Protein AF-A0A9W9DMP7-F1 (afdb_monomer)

Solvent-accessible surface area (backbone atoms only — not comparable to full-atom values): 6237 Å² total; per-residue (Å²): 112,48,83,48,76,51,95,85,23,41,32,37,44,36,40,54,58,96,63,78,85,57,68,67,66,25,62,32,44,35,39,40,55,81,80,56,62,96,89,56,58,30,47,35,36,38,39,35,48,46,55,50,100,85,42,72,54,57,30,38,38,38,39,44,36,32,40,40,75,87,51,102,61,49,36,36,48,33,39,35,43,37,39,41,75,60,54,87,88,48,48,90,71,26,61,48,76,54,72,53,77,46,63,76,78,80,83,83,126

Nearest PDB structures (foldseek):
  5cse-assembly1_A  TM=9.826E-01  e=3.172E-12  Streptomyces avidinii
  9csu-assembly1_A  TM=9.773E-01  e=5.395E-12  Streptomyces avidinii
  6vjl-assembly1_A  TM=9.752E-01  e=6.327E-12  Streptomyces avidinii
  7cpz-assembly1_A  TM=9.721E-01  e=1.616E-10  Streptomyces sp. H036
  7cq0-assembly1_A  TM=9.039E-01  e=2.222E-10  Streptomyces sp. H036

Sequence (109 aa):
MTLIADQNGGLSGQYNSAVGNATDFYNLTGRFDTLPPSDAGISVGWVVTYNNEQRNAHSTATWSGQYFNNSSVETILTQWLLTTSSTQADVWESTLVGHDEFTRAEISG

Radius of gyration: 15.36 Å; Cα contacts (8 Å, |Δi|>4): 224; chains: 1; bounding box: 34×30×45 Å

Secondary structure (DSSP, 8-state):
-EEEE-TTSEEEEEEE-SSSS--SEEEEEEEE-SS--TTSPEEEEEEEEEE-SS-EEEEEEEEEEEEE-SSSS-EEEEEEEEEEP--TTTGGG-EEEEEEEEEPPP---

Foldseek 3Di:
DDWDADLVFKIWDWDADPDDQADDIFIKIWGWDNDDDPPDFIWIKMKTQRDDPVDHQQKMKMWTFGWDDPDPWTKTKTKMKIFHDDDPVCNVVRIDIDIDMDTDDDPPD

Organism: NCBI:txid40482

pLDDT: mean 92.18, std 10.84, range [38.19, 98.81]

Structure (mmCIF, N/CA/C/O backbone):
data_AF-A0A9W9DMP7-F1
#
_entry.id   AF-A0A9W9DMP7-F1
#
loop_
_atom_site.group_PDB
_atom_site.id
_atom_site.type_symbol
_atom_site.label_atom_id
_atom_site.label_alt_id
_atom_site.label_comp_id
_atom_site.label_asym_id
_atom_site.label_entity_id
_atom_site.label_seq_id
_atom_site.pdbx_PDB_ins_code
_atom_site.Cartn_x
_atom_site.Cartn_y
_atom_site.Cartn_z
_atom_site.occupancy
_atom_site.B_iso_or_equiv
_atom_site.auth_seq_id
_atom_site.auth_comp_id
_atom_site.auth_asym_id
_atom_site.auth_atom_id
_atom_site.pdbx_PDB_model_num
ATOM 1 N N . MET A 1 1 ? -3.9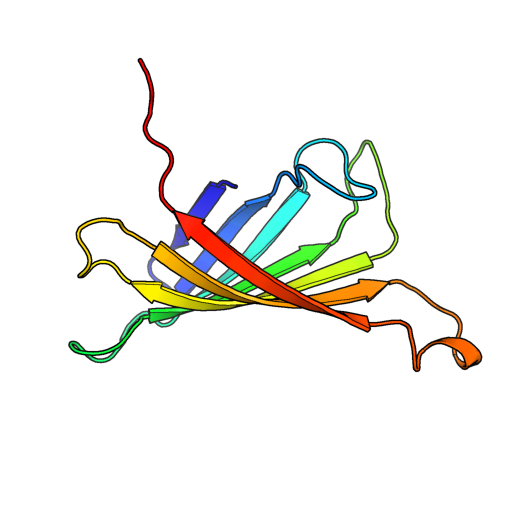20 8.244 -6.867 1.00 88.50 1 MET A N 1
ATOM 2 C CA . MET A 1 1 ? -2.757 8.079 -5.967 1.00 88.50 1 MET A CA 1
ATOM 3 C C . MET A 1 1 ? -1.576 8.826 -6.559 1.00 88.50 1 MET A C 1
ATOM 5 O O . MET A 1 1 ? -1.416 8.786 -7.773 1.00 88.50 1 MET A O 1
ATOM 9 N N . THR A 1 2 ? -0.759 9.457 -5.720 1.00 92.25 2 THR A N 1
ATOM 10 C CA . THR A 1 2 ? 0.529 10.052 -6.099 1.00 92.25 2 THR A CA 1
ATOM 11 C C . THR A 1 2 ? 1.627 9.384 -5.278 1.00 92.25 2 THR A C 1
ATOM 13 O O . THR A 1 2 ? 1.540 9.389 -4.053 1.00 92.25 2 THR A O 1
ATOM 16 N N . LEU A 1 3 ? 2.639 8.824 -5.946 1.00 92.81 3 LEU A N 1
ATOM 17 C CA . LEU A 1 3 ? 3.819 8.200 -5.340 1.00 92.81 3 LEU A CA 1
ATOM 18 C C . LEU A 1 3 ? 5.076 8.961 -5.766 1.00 92.81 3 LEU A C 1
ATOM 20 O O . LEU A 1 3 ? 5.276 9.215 -6.952 1.00 92.81 3 LEU A O 1
ATOM 24 N N . ILE A 1 4 ? 5.923 9.302 -4.801 1.00 96.31 4 ILE A N 1
ATOM 25 C CA . ILE A 1 4 ? 7.206 9.974 -4.995 1.00 96.31 4 ILE A CA 1
ATOM 26 C C . ILE A 1 4 ? 8.289 9.055 -4.436 1.00 96.31 4 ILE A C 1
ATOM 28 O O . ILE A 1 4 ? 8.303 8.773 -3.236 1.00 96.31 4 ILE A O 1
ATOM 32 N N . ALA A 1 5 ? 9.178 8.597 -5.316 1.00 96.62 5 ALA A N 1
ATOM 33 C CA . ALA A 1 5 ? 10.328 7.774 -4.969 1.00 96.62 5 ALA A CA 1
ATOM 34 C C . ALA A 1 5 ? 11.576 8.634 -4.752 1.00 96.62 5 ALA A C 1
ATOM 36 O O . ALA A 1 5 ? 11.877 9.512 -5.563 1.00 96.62 5 ALA A O 1
ATOM 37 N N . ASP A 1 6 ? 12.314 8.365 -3.677 1.00 96.94 6 ASP A N 1
ATOM 38 C CA . ASP A 1 6 ? 13.654 8.908 -3.467 1.00 96.94 6 ASP A CA 1
ATOM 39 C C . ASP A 1 6 ? 14.747 7.929 -3.935 1.00 96.94 6 ASP A C 1
ATOM 41 O O . ASP A 1 6 ? 14.504 6.750 -4.195 1.00 96.94 6 ASP A O 1
ATOM 45 N N . GLN A 1 7 ? 15.981 8.425 -4.041 1.00 96.31 7 GLN A N 1
ATOM 46 C CA . GLN A 1 7 ? 17.131 7.632 -4.503 1.00 96.31 7 GLN A CA 1
ATOM 47 C C . GLN A 1 7 ? 17.577 6.555 -3.501 1.00 96.31 7 GLN A C 1
ATOM 49 O O . GLN A 1 7 ? 18.344 5.662 -3.851 1.00 96.31 7 GLN A O 1
ATOM 54 N N . ASN A 1 8 ? 17.108 6.632 -2.257 1.00 97.56 8 ASN A N 1
ATOM 55 C CA . ASN A 1 8 ? 17.476 5.745 -1.162 1.00 97.56 8 ASN A CA 1
ATOM 56 C C . ASN A 1 8 ? 16.419 4.661 -0.922 1.00 97.56 8 ASN A C 1
ATOM 58 O O . ASN A 1 8 ? 16.456 4.017 0.127 1.00 97.56 8 ASN A O 1
ATOM 62 N N . GLY A 1 9 ? 15.463 4.464 -1.834 1.00 97.62 9 GLY A N 1
ATOM 63 C CA . GLY A 1 9 ? 14.429 3.436 -1.720 1.00 97.62 9 GLY A CA 1
ATOM 64 C C . GLY A 1 9 ? 13.214 3.860 -0.899 1.00 97.62 9 GLY A C 1
ATOM 65 O O . GLY A 1 9 ? 12.452 3.001 -0.465 1.00 97.62 9 GLY A O 1
ATOM 66 N N . GLY A 1 10 ? 13.056 5.147 -0.590 1.00 98.38 10 GLY A N 1
ATOM 67 C CA . GLY A 1 10 ? 11.912 5.693 0.135 1.00 98.38 10 GLY A CA 1
ATOM 68 C C . GLY A 1 10 ? 10.757 6.041 -0.790 1.00 98.38 10 GLY A C 1
ATOM 69 O O . GLY A 1 10 ? 10.966 6.526 -1.900 1.00 98.38 10 GLY A O 1
ATOM 70 N N . LEU A 1 11 ? 9.536 5.802 -0.315 1.00 98.00 11 LEU A N 1
ATOM 71 C CA . LEU A 1 11 ? 8.303 6.240 -0.959 1.00 98.00 11 LEU A CA 1
ATOM 72 C C . LEU A 1 11 ? 7.533 7.169 -0.034 1.00 98.00 11 LEU A C 1
ATOM 74 O O . LEU A 1 11 ? 7.378 6.896 1.155 1.00 98.00 11 LEU A O 1
ATOM 78 N N . SER A 1 12 ? 7.002 8.239 -0.607 1.00 97.88 12 SER A N 1
ATOM 79 C CA . SER A 1 12 ? 6.071 9.154 0.048 1.00 97.88 12 SER A CA 1
ATOM 80 C C . SER A 1 12 ? 4.983 9.579 -0.930 1.00 97.88 12 SER A C 1
ATOM 82 O O . SER A 1 12 ? 5.126 9.403 -2.141 1.00 97.88 12 SER A O 1
ATOM 84 N N . GLY A 1 13 ? 3.883 10.129 -0.430 1.00 95.62 13 GLY A N 1
ATOM 85 C CA . GLY A 1 13 ? 2.867 10.716 -1.292 1.00 95.62 13 GLY A CA 1
ATOM 86 C C . GLY A 1 13 ? 1.486 10.725 -0.666 1.00 95.62 13 GLY A C 1
ATOM 87 O O . GLY A 1 13 ? 1.339 10.792 0.556 1.00 95.62 13 GLY A O 1
ATOM 88 N N . GLN A 1 14 ? 0.473 10.649 -1.523 1.00 94.31 14 GLN A N 1
ATOM 89 C CA . GLN A 1 14 ? -0.923 10.759 -1.125 1.00 94.31 14 GLN A CA 1
ATOM 90 C C . GLN A 1 14 ? -1.796 9.712 -1.816 1.00 94.31 14 GLN A C 1
ATOM 92 O O . GLN A 1 14 ? -1.718 9.483 -3.028 1.00 94.31 14 GLN A O 1
ATOM 97 N N . TYR A 1 15 ? -2.669 9.094 -1.032 1.00 91.69 15 TYR A N 1
ATOM 98 C CA . TYR A 1 15 ? -3.653 8.123 -1.474 1.00 91.69 15 TYR A CA 1
ATOM 99 C C . TYR A 1 15 ? -5.053 8.711 -1.320 1.00 91.69 15 TYR A C 1
ATOM 101 O O . TYR A 1 15 ? -5.406 9.186 -0.249 1.00 91.69 15 TYR A O 1
ATOM 109 N N . ASN A 1 16 ? -5.853 8.671 -2.382 1.00 90.00 16 ASN A N 1
ATOM 110 C CA . ASN A 1 16 ? -7.270 9.017 -2.330 1.00 90.00 16 ASN A CA 1
ATOM 111 C C . ASN A 1 16 ? -8.046 7.768 -2.741 1.00 90.00 16 ASN A C 1
ATOM 113 O O . ASN A 1 16 ? -7.868 7.280 -3.859 1.00 90.00 16 ASN A O 1
ATOM 117 N N . SER A 1 17 ? -8.827 7.225 -1.809 1.00 80.00 17 SER A N 1
ATOM 118 C CA . SER A 1 17 ? -9.615 6.022 -2.048 1.00 80.00 17 SER A CA 1
ATOM 119 C C .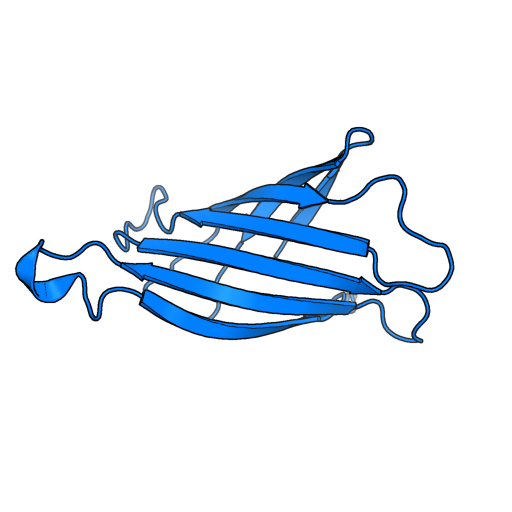 SER A 1 17 ? -10.951 6.395 -2.678 1.00 80.00 17 SER A C 1
ATOM 121 O O . SER A 1 17 ? -11.704 7.178 -2.108 1.00 80.00 17 SER A O 1
ATOM 123 N N . ALA A 1 18 ? -11.284 5.780 -3.814 1.00 71.19 18 ALA A N 1
ATOM 124 C CA . ALA A 1 18 ? -12.591 5.948 -4.455 1.00 71.19 18 ALA A CA 1
ATOM 125 C C . ALA A 1 18 ? -13.724 5.171 -3.751 1.00 71.19 18 ALA A C 1
ATOM 127 O O . ALA A 1 18 ? -14.894 5.335 -4.092 1.00 71.19 18 ALA A O 1
ATOM 128 N N . VAL A 1 19 ? -13.387 4.306 -2.789 1.00 69.06 19 VAL A N 1
ATOM 129 C CA . VAL A 1 19 ? -14.323 3.420 -2.084 1.00 69.06 19 VAL A CA 1
ATOM 130 C C . VAL A 1 19 ? -14.036 3.374 -0.581 1.00 69.06 19 VAL A C 1
ATOM 132 O O . VAL A 1 19 ? -12.938 3.702 -0.124 1.00 69.06 19 VAL A O 1
ATOM 135 N N . GLY A 1 20 ? -15.025 2.921 0.193 1.00 67.88 20 GLY A N 1
ATOM 136 C CA . GLY A 1 20 ? -14.911 2.732 1.638 1.00 67.88 20 GLY A CA 1
ATOM 137 C C . GLY A 1 20 ? -15.181 3.990 2.469 1.00 67.88 20 GLY A C 1
ATOM 138 O O . GLY A 1 20 ? -15.735 4.986 2.007 1.00 67.88 20 GLY A O 1
ATOM 139 N N . ASN A 1 21 ? -14.811 3.918 3.747 1.00 71.69 21 ASN A N 1
ATOM 140 C CA . ASN A 1 21 ? -14.945 4.993 4.731 1.00 71.69 21 ASN A CA 1
ATOM 141 C C . ASN A 1 21 ? -13.784 6.002 4.569 1.00 71.69 21 ASN A C 1
ATOM 143 O O . ASN A 1 21 ? -12.990 6.200 5.480 1.00 71.69 21 ASN A O 1
ATOM 147 N N . ALA A 1 22 ? -13.651 6.598 3.383 1.00 72.19 22 ALA A N 1
ATOM 148 C CA . ALA A 1 22 ? -12.543 7.478 3.022 1.00 72.19 22 ALA A CA 1
ATOM 149 C C . ALA A 1 22 ? -13.062 8.778 2.397 1.00 72.19 22 ALA A C 1
ATOM 151 O O . ALA A 1 22 ? -14.003 8.756 1.605 1.00 72.19 22 ALA A O 1
ATOM 152 N N . THR A 1 23 ? -12.461 9.903 2.775 1.00 78.75 23 THR A N 1
ATOM 153 C CA . THR A 1 23 ? -12.754 11.221 2.204 1.00 78.75 23 THR A CA 1
ATOM 154 C C . THR A 1 23 ? -11.434 11.950 1.996 1.00 78.75 23 THR A C 1
ATOM 156 O O . THR A 1 23 ? -10.667 12.083 2.948 1.00 78.75 23 THR A O 1
ATOM 159 N N . ASP A 1 24 ? -11.202 12.445 0.781 1.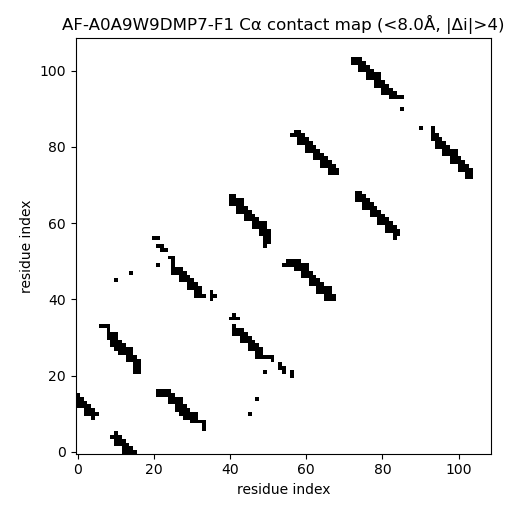00 88.56 24 ASP A N 1
ATOM 160 C CA . ASP A 1 24 ? -9.996 13.194 0.408 1.00 88.56 24 ASP A CA 1
ATOM 161 C C . ASP A 1 24 ? -8.688 12.370 0.513 1.00 88.56 24 ASP A C 1
ATOM 163 O O . ASP A 1 24 ? -8.702 11.135 0.555 1.00 88.56 24 ASP A O 1
ATOM 167 N N . PHE A 1 25 ? -7.538 13.042 0.480 1.00 90.69 25 PHE A N 1
ATOM 168 C CA . PHE A 1 25 ? -6.218 12.424 0.512 1.00 90.69 25 PHE A CA 1
ATOM 169 C C . PHE A 1 25 ? -5.784 11.983 1.919 1.00 90.69 25 PHE A C 1
ATOM 171 O O . PHE A 1 25 ? -6.012 12.653 2.929 1.00 90.69 25 PHE A O 1
ATOM 178 N N . TYR A 1 26 ? -5.063 10.867 1.956 1.00 95.00 26 TYR A N 1
ATOM 179 C CA . TYR A 1 26 ? -4.358 10.321 3.110 1.00 95.00 26 TYR A CA 1
ATOM 180 C C . TYR A 1 26 ? -2.873 10.215 2.782 1.00 95.00 26 TYR A C 1
ATOM 182 O O . TYR A 1 26 ? -2.506 9.872 1.657 1.00 95.00 26 TYR A O 1
ATOM 190 N N . ASN A 1 27 ? -2.009 10.487 3.757 1.00 96.00 27 ASN A N 1
ATOM 191 C CA . ASN A 1 27 ? -0.573 10.329 3.558 1.00 96.00 27 ASN A CA 1
ATOM 192 C C . ASN A 1 27 ? -0.225 8.848 3.392 1.00 96.00 27 ASN A C 1
ATOM 194 O O . ASN A 1 27 ? -0.704 8.001 4.150 1.00 96.00 27 ASN A O 1
ATOM 198 N N . LEU A 1 28 ? 0.649 8.560 2.432 1.00 96.62 28 LEU A N 1
ATOM 199 C CA . LEU A 1 28 ? 1.265 7.249 2.285 1.00 96.62 28 LEU A CA 1
ATOM 200 C C . LEU A 1 28 ? 2.773 7.357 2.505 1.00 96.62 28 LEU A C 1
ATOM 202 O O . LEU A 1 28 ? 3.402 8.358 2.151 1.00 96.62 28 LEU A O 1
ATOM 206 N N . THR A 1 29 ? 3.356 6.290 3.039 1.00 98.50 29 THR A N 1
ATOM 207 C CA . THR A 1 29 ? 4.809 6.104 3.120 1.00 98.50 29 THR A CA 1
ATOM 208 C C . THR A 1 29 ? 5.167 4.654 2.830 1.00 98.50 29 THR A C 1
ATOM 210 O O . THR A 1 29 ? 4.358 3.757 3.064 1.00 98.50 29 THR A O 1
ATOM 213 N N . GLY A 1 30 ? 6.355 4.397 2.299 1.00 98.38 30 GLY A N 1
ATOM 214 C CA . GLY A 1 30 ? 6.740 3.056 1.883 1.00 98.38 30 GLY A CA 1
ATOM 215 C C . GLY A 1 30 ? 8.202 2.925 1.504 1.00 98.38 30 GLY A C 1
ATOM 216 O O . GLY A 1 30 ? 9.008 3.834 1.719 1.00 98.38 30 GLY A O 1
ATOM 217 N N . ARG A 1 31 ? 8.538 1.765 0.941 1.00 98.69 31 ARG A N 1
ATOM 218 C CA . ARG A 1 31 ? 9.881 1.419 0.479 1.00 98.69 31 ARG A CA 1
ATOM 219 C C . ARG A 1 31 ? 9.823 0.630 -0.824 1.00 98.69 31 ARG A C 1
ATOM 221 O O . ARG A 1 31 ? 8.831 -0.040 -1.106 1.00 98.69 31 ARG A O 1
ATOM 228 N N . PHE A 1 32 ? 10.907 0.681 -1.584 1.00 98.44 32 PHE A N 1
ATOM 229 C CA . PHE A 1 32 ? 11.112 -0.156 -2.762 1.00 98.44 32 PHE A CA 1
ATOM 230 C C . PHE A 1 32 ? 12.572 -0.609 -2.867 1.00 98.44 32 PHE A C 1
ATOM 232 O O . PHE A 1 32 ? 13.459 -0.023 -2.239 1.00 98.44 32 PHE A O 1
ATOM 239 N N . ASP A 1 33 ? 12.804 -1.665 -3.639 1.00 98.19 33 ASP A N 1
ATOM 240 C CA . ASP A 1 33 ? 14.141 -2.160 -3.962 1.00 98.19 33 ASP A CA 1
ATOM 241 C C . ASP A 1 33 ? 14.834 -1.239 -4.979 1.00 98.19 33 ASP A C 1
ATOM 243 O O . ASP A 1 33 ? 14.337 -1.025 -6.083 1.00 98.19 33 ASP A O 1
ATOM 247 N N . THR A 1 34 ? 15.987 -0.679 -4.614 1.00 97.50 34 THR A N 1
ATOM 248 C CA . THR A 1 34 ? 16.764 0.211 -5.489 1.00 97.50 34 THR A CA 1
ATOM 249 C C . THR A 1 34 ? 17.735 -0.532 -6.400 1.00 97.50 34 THR A C 1
ATOM 251 O O . THR A 1 34 ? 18.298 0.087 -7.303 1.00 97.50 34 THR A O 1
ATOM 254 N N . LEU A 1 35 ? 17.944 -1.835 -6.183 1.00 96.69 35 LEU A N 1
ATOM 255 C CA . LEU A 1 35 ? 18.859 -2.679 -6.954 1.00 96.69 35 LEU A CA 1
ATOM 256 C C . LEU A 1 35 ? 18.184 -3.999 -7.388 1.00 96.69 35 LEU A C 1
ATOM 258 O O . LEU A 1 35 ? 18.716 -5.078 -7.109 1.00 96.69 35 LEU A O 1
ATOM 262 N N . PRO A 1 36 ? 17.034 -3.935 -8.088 1.00 95.69 36 PRO A N 1
ATOM 263 C CA . PRO A 1 36 ? 16.310 -5.123 -8.523 1.00 95.69 36 PRO A CA 1
ATOM 264 C C . PRO A 1 36 ? 17.078 -5.893 -9.618 1.00 95.69 36 PRO A C 1
ATOM 266 O O . PRO A 1 36 ? 17.854 -5.294 -10.373 1.00 95.69 36 PRO A O 1
ATOM 269 N N . PRO A 1 37 ? 16.841 -7.211 -9.774 1.00 94.88 37 PRO A N 1
ATOM 270 C CA . PRO A 1 37 ? 17.306 -7.969 -10.937 1.00 94.88 37 PRO A CA 1
ATOM 271 C C . PRO A 1 37 ? 16.782 -7.375 -12.252 1.00 94.88 37 PRO A C 1
ATOM 273 O O . PRO A 1 37 ? 15.677 -6.841 -12.305 1.00 94.88 37 PRO A O 1
ATOM 276 N N . SER A 1 38 ? 17.545 -7.503 -13.341 1.00 90.12 38 SER A N 1
ATOM 277 C CA . SER A 1 38 ? 17.194 -6.886 -14.632 1.00 90.12 38 SER A CA 1
ATOM 278 C C . SER A 1 38 ? 15.997 -7.526 -15.347 1.00 90.12 38 SER A C 1
ATOM 280 O O . SER A 1 38 ? 15.479 -6.949 -16.299 1.00 90.12 38 SER A O 1
ATOM 282 N N . ASP A 1 39 ? 15.591 -8.727 -14.939 1.00 90.88 39 ASP A N 1
ATOM 283 C CA . ASP A 1 39 ? 14.524 -9.534 -15.539 1.00 90.88 39 ASP A CA 1
ATOM 284 C C . ASP A 1 39 ? 13.316 -9.743 -14.605 1.00 90.88 39 ASP A C 1
ATOM 286 O O . ASP A 1 39 ? 12.428 -10.538 -14.916 1.00 90.88 39 ASP A O 1
ATOM 290 N N . ALA A 1 40 ? 13.250 -9.014 -13.485 1.00 93.44 40 ALA A N 1
ATOM 291 C CA . ALA A 1 40 ? 12.189 -9.126 -12.486 1.00 93.44 40 ALA A CA 1
ATOM 292 C C . ALA A 1 40 ? 11.492 -7.783 -12.209 1.00 93.44 40 ALA A C 1
ATOM 294 O O . ALA A 1 40 ? 12.011 -6.710 -12.515 1.00 93.44 40 ALA A O 1
ATOM 295 N N . GLY A 1 41 ? 10.300 -7.847 -11.609 1.00 95.81 41 GLY A N 1
ATOM 296 C CA . GLY A 1 41 ? 9.609 -6.663 -11.102 1.00 95.81 41 GLY A CA 1
ATOM 297 C C . GLY A 1 41 ? 10.315 -6.076 -9.879 1.00 95.81 41 GLY A C 1
ATOM 298 O O . GLY A 1 41 ? 10.921 -6.796 -9.082 1.00 95.81 41 GLY A O 1
ATOM 299 N N . ILE A 1 42 ? 10.217 -4.759 -9.704 1.00 97.62 42 ILE A N 1
ATOM 300 C CA . ILE A 1 42 ? 10.813 -4.065 -8.558 1.00 97.62 42 ILE A CA 1
ATOM 301 C C . ILE A 1 42 ? 9.928 -4.287 -7.336 1.00 97.62 42 ILE A C 1
ATOM 303 O O . ILE A 1 42 ? 8.778 -3.845 -7.327 1.00 97.62 42 ILE A O 1
ATOM 307 N N . SER A 1 43 ? 10.456 -4.947 -6.303 1.00 98.31 43 SER A N 1
ATOM 308 C CA . SER A 1 43 ? 9.734 -5.147 -5.042 1.00 98.31 43 SER A CA 1
ATOM 309 C C . SER A 1 43 ? 9.394 -3.805 -4.399 1.00 98.31 43 SER A C 1
ATOM 311 O O . SER A 1 43 ? 10.258 -2.937 -4.249 1.00 98.31 43 SER A O 1
ATOM 313 N N . VAL A 1 44 ? 8.129 -3.629 -4.024 1.00 98.50 44 VAL A N 1
ATOM 314 C CA . VAL A 1 44 ? 7.606 -2.373 -3.491 1.00 98.50 44 VAL A CA 1
ATOM 315 C C . VAL A 1 44 ? 6.511 -2.619 -2.459 1.00 98.50 44 VAL A C 1
ATOM 317 O O . VAL A 1 44 ? 5.730 -3.568 -2.554 1.00 98.50 44 VAL A O 1
ATOM 320 N N . GLY A 1 45 ? 6.427 -1.736 -1.468 1.00 98.62 45 GLY A N 1
ATOM 321 C CA . GLY A 1 45 ? 5.291 -1.694 -0.561 1.00 98.62 45 GLY A CA 1
ATOM 322 C C . GLY A 1 45 ? 5.126 -0.346 0.120 1.00 98.62 45 GLY A C 1
ATOM 323 O O . GLY A 1 45 ? 6.088 0.400 0.317 1.00 98.62 45 GLY A O 1
ATOM 324 N N . TRP A 1 46 ? 3.891 -0.029 0.489 1.00 98.69 46 TRP A N 1
ATOM 325 C CA . TRP A 1 46 ? 3.547 1.194 1.207 1.00 98.69 46 TRP A CA 1
ATOM 326 C C . TRP A 1 46 ? 2.394 0.960 2.178 1.00 98.69 46 TRP A C 1
ATOM 328 O O . TRP A 1 46 ? 1.697 -0.053 2.125 1.00 98.69 46 TRP A O 1
ATOM 338 N N . VAL A 1 47 ? 2.210 1.915 3.081 1.00 98.56 47 VAL A N 1
ATOM 339 C CA . VAL A 1 47 ? 1.167 1.921 4.101 1.00 98.56 47 VAL A CA 1
ATOM 340 C C . VAL A 1 47 ? 0.369 3.216 4.033 1.00 98.56 47 VAL A C 1
ATOM 342 O O . VAL A 1 47 ? 0.925 4.289 3.789 1.00 98.56 47 VAL A O 1
ATOM 345 N N . VAL A 1 48 ? -0.933 3.105 4.279 1.00 98.12 48 VAL A N 1
ATOM 346 C CA . VAL A 1 48 ? -1.858 4.223 4.467 1.00 98.12 48 VAL A CA 1
ATOM 347 C C . VAL A 1 48 ? -2.646 3.978 5.745 1.00 98.12 48 VAL A C 1
ATOM 349 O O . VAL A 1 48 ? -3.339 2.970 5.868 1.00 98.12 48 VAL A O 1
ATOM 352 N N . THR A 1 49 ? -2.580 4.915 6.686 1.00 97.62 49 THR A N 1
ATOM 353 C CA . THR A 1 49 ? -3.531 4.970 7.804 1.00 97.62 49 THR A CA 1
ATOM 354 C C . THR A 1 49 ? -4.661 5.907 7.412 1.00 97.62 49 THR A C 1
ATOM 356 O O . THR A 1 49 ? -4.412 7.065 7.076 1.00 97.62 49 THR A O 1
ATOM 359 N N . TYR A 1 50 ? -5.903 5.427 7.472 1.00 95.75 50 TYR A N 1
ATOM 360 C CA . TYR A 1 50 ? -7.089 6.181 7.061 1.00 95.75 50 TYR A CA 1
ATOM 361 C C . TYR A 1 50 ? -7.528 7.171 8.143 1.00 95.75 50 TYR A C 1
ATOM 363 O O . TYR A 1 50 ? -8.611 7.072 8.718 1.00 95.75 50 TYR A O 1
ATOM 371 N N . ASN A 1 51 ? -6.652 8.127 8.436 1.00 94.69 51 ASN A N 1
ATOM 372 C CA . ASN A 1 51 ? -6.888 9.236 9.343 1.00 94.69 51 ASN A CA 1
ATOM 373 C C . ASN A 1 51 ? -6.342 10.530 8.727 1.00 94.69 51 ASN A C 1
ATOM 375 O O . ASN A 1 51 ? -5.140 10.644 8.486 1.00 94.69 51 ASN A O 1
ATOM 379 N N . ASN A 1 52 ? -7.222 11.493 8.475 1.00 91.56 52 ASN A N 1
ATOM 380 C CA . ASN A 1 52 ? -6.883 12.838 8.024 1.00 91.56 52 ASN A CA 1
ATOM 381 C C . ASN A 1 52 ? -7.760 13.873 8.749 1.00 91.56 52 ASN A C 1
ATOM 383 O O . ASN A 1 52 ? -8.531 13.534 9.645 1.00 91.56 52 ASN A O 1
ATOM 387 N N . GLU A 1 53 ? -7.648 15.143 8.366 1.00 92.00 53 GLU A N 1
ATOM 388 C CA . GLU A 1 53 ? -8.392 16.241 9.001 1.00 92.00 53 GLU A CA 1
ATOM 389 C C . GLU A 1 53 ? -9.919 16.111 8.872 1.00 92.00 53 GLU A C 1
ATOM 391 O O . GLU A 1 53 ? -10.656 16.695 9.662 1.00 92.00 53 GLU A O 1
ATOM 396 N N . GLN A 1 54 ? -10.404 15.340 7.895 1.00 90.00 54 GLN A N 1
ATOM 397 C CA . GLN A 1 54 ? -11.831 15.193 7.611 1.00 90.00 54 GLN A CA 1
ATOM 398 C C . GLN A 1 54 ? -12.421 13.919 8.211 1.00 90.00 54 GLN A C 1
ATOM 400 O O . GLN A 1 54 ? -13.611 13.882 8.532 1.00 90.00 54 GLN A O 1
ATOM 405 N N . ARG A 1 55 ? -11.627 12.849 8.325 1.00 90.62 55 ARG A N 1
ATOM 406 C CA . ARG A 1 55 ? -12.142 11.525 8.663 1.00 90.62 55 ARG A CA 1
ATOM 407 C C . ARG A 1 55 ? -11.088 10.626 9.288 1.00 90.62 55 ARG A C 1
ATOM 409 O O . ARG A 1 55 ? -9.955 10.553 8.820 1.00 90.62 55 ARG A O 1
ATOM 416 N N . ASN A 1 56 ? -11.525 9.854 10.278 1.00 94.00 56 ASN A N 1
ATOM 417 C CA . ASN A 1 56 ? -10.761 8.767 10.872 1.00 94.00 56 ASN A CA 1
ATOM 418 C C . ASN A 1 56 ? -11.567 7.467 10.776 1.00 94.00 56 ASN A C 1
ATOM 420 O O . ASN A 1 56 ? -12.602 7.326 11.422 1.00 94.00 56 ASN A O 1
ATOM 424 N N . ALA A 1 57 ? -11.103 6.532 9.951 1.00 94.06 57 ALA A N 1
ATOM 425 C CA . ALA A 1 57 ? -11.725 5.224 9.764 1.00 94.06 57 ALA A CA 1
ATOM 426 C C . ALA A 1 57 ? -11.148 4.151 10.699 1.00 94.06 57 ALA A C 1
ATOM 428 O O . ALA A 1 57 ? -11.499 2.981 10.558 1.00 94.06 57 ALA A O 1
ATOM 429 N N . HIS A 1 58 ? -10.246 4.529 11.615 1.00 96.81 58 HIS A N 1
ATOM 430 C CA . HIS A 1 58 ? -9.613 3.636 12.588 1.00 96.81 58 HIS A CA 1
ATOM 431 C C . HIS A 1 58 ? -9.023 2.370 11.953 1.00 96.81 58 HIS A C 1
ATOM 433 O O . HIS A 1 58 ? -9.132 1.276 12.501 1.00 96.81 58 HIS A O 1
ATOM 439 N N . SER A 1 59 ? -8.420 2.516 10.775 1.00 97.19 59 SER A N 1
ATOM 440 C CA . SER A 1 59 ? -7.894 1.404 9.989 1.00 97.19 59 SER A CA 1
ATOM 441 C C . SER A 1 59 ? -6.620 1.786 9.243 1.00 97.19 59 SER A C 1
ATOM 443 O O . SER A 1 59 ? -6.350 2.964 8.978 1.00 97.19 59 SER A O 1
ATOM 445 N N . THR A 1 60 ? -5.835 0.769 8.904 1.00 98.19 60 THR A N 1
ATOM 446 C CA . THR A 1 60 ? -4.580 0.896 8.163 1.00 98.19 60 THR A CA 1
ATOM 447 C C . THR A 1 60 ? -4.529 -0.176 7.085 1.00 98.19 60 THR A C 1
ATOM 449 O O . THR A 1 60 ? -4.735 -1.354 7.382 1.00 98.19 60 THR A O 1
ATOM 452 N N . ALA A 1 61 ? -4.231 0.232 5.852 1.00 98.31 61 ALA A N 1
ATOM 453 C CA . ALA A 1 61 ? -3.943 -0.674 4.750 1.00 98.31 61 ALA A CA 1
ATOM 454 C C . ALA A 1 61 ? -2.450 -0.688 4.425 1.00 98.31 61 ALA A C 1
ATOM 456 O O . ALA A 1 61 ? -1.796 0.359 4.411 1.00 98.31 61 ALA A O 1
ATOM 457 N N . THR A 1 62 ? -1.921 -1.869 4.124 1.00 98.62 62 THR A N 1
ATOM 458 C CA . THR A 1 62 ? -0.605 -2.044 3.510 1.00 98.62 62 THR A CA 1
ATOM 459 C C . THR A 1 62 ? -0.764 -2.688 2.146 1.00 98.62 62 THR A C 1
ATOM 461 O O . THR A 1 62 ? -1.560 -3.607 1.986 1.00 98.62 62 THR A O 1
ATOM 464 N N . TRP A 1 63 ? 0.024 -2.230 1.180 1.00 98.75 63 TRP A N 1
ATOM 465 C CA . TRP A 1 63 ? 0.172 -2.870 -0.121 1.00 98.75 63 TRP A CA 1
ATOM 466 C C . TRP A 1 63 ? 1.574 -3.445 -0.219 1.00 98.75 63 TRP A C 1
ATOM 468 O O . TRP A 1 63 ? 2.552 -2.796 0.161 1.00 98.75 63 TRP A O 1
ATOM 478 N N . SER A 1 64 ? 1.671 -4.659 -0.743 1.00 98.81 64 SER A N 1
ATOM 479 C CA . SER A 1 64 ? 2.929 -5.320 -1.066 1.00 98.81 64 SER A CA 1
ATOM 480 C C . SER A 1 64 ? 2.822 -5.910 -2.460 1.00 98.81 64 SER A C 1
ATOM 482 O O . SER A 1 64 ? 1.820 -6.540 -2.808 1.00 98.81 64 SER A O 1
ATOM 484 N N . GLY A 1 65 ? 3.834 -5.671 -3.282 1.00 98.38 65 GLY A N 1
ATOM 485 C CA . GLY A 1 65 ? 3.766 -6.052 -4.676 1.00 98.38 65 GLY A CA 1
ATOM 486 C C . GLY A 1 65 ? 5.022 -5.731 -5.456 1.00 98.38 65 GLY A C 1
ATOM 487 O O . GLY A 1 65 ? 6.116 -5.611 -4.902 1.00 98.38 65 GLY A O 1
ATOM 488 N N . GLN A 1 66 ? 4.845 -5.627 -6.768 1.00 98.12 66 GLN A N 1
ATOM 489 C CA .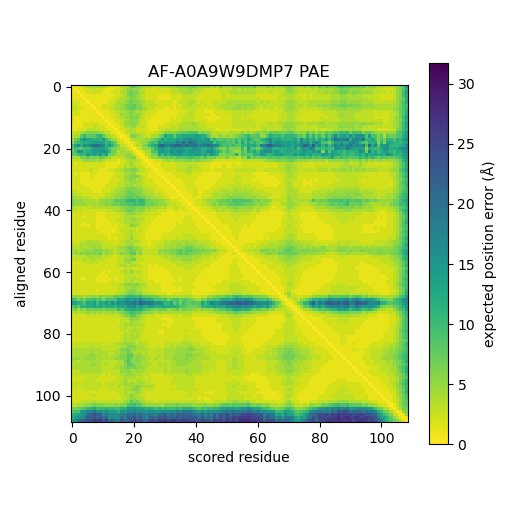 GLN A 1 66 ? 5.930 -5.394 -7.707 1.00 98.12 66 GLN A CA 1
ATOM 490 C C . GLN A 1 66 ? 5.542 -4.354 -8.752 1.00 98.12 66 GLN A C 1
ATOM 492 O O . GLN A 1 66 ? 4.411 -4.329 -9.240 1.00 98.12 6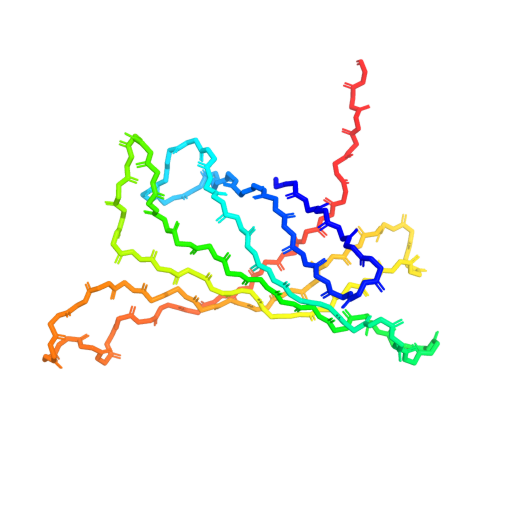6 GLN A O 1
ATOM 497 N N . TYR A 1 67 ? 6.509 -3.513 -9.097 1.00 97.19 67 TYR A N 1
ATOM 498 C CA . TYR A 1 67 ? 6.425 -2.547 -10.182 1.00 97.19 67 TYR A CA 1
ATOM 499 C C . TYR A 1 67 ? 7.071 -3.098 -11.460 1.00 97.19 67 TYR A C 1
ATOM 501 O O . TYR A 1 67 ? 8.175 -3.645 -11.417 1.00 97.19 67 TYR A O 1
ATOM 509 N N . PHE A 1 68 ? 6.402 -2.902 -12.596 1.00 95.19 68 PHE A N 1
ATOM 510 C CA . PHE A 1 68 ? 6.832 -3.338 -13.922 1.00 95.19 68 PHE A CA 1
ATOM 511 C C . PHE A 1 68 ? 6.802 -2.168 -14.913 1.00 95.19 68 PHE A C 1
ATOM 513 O O . PHE A 1 68 ? 5.774 -1.510 -15.089 1.00 95.19 68 PHE A O 1
ATOM 520 N N . ASN A 1 69 ? 7.928 -1.941 -15.593 1.00 89.38 69 ASN A N 1
ATOM 521 C CA . ASN A 1 69 ? 8.094 -0.912 -16.629 1.00 89.38 69 ASN A CA 1
ATOM 522 C C . ASN A 1 69 ? 8.437 -1.481 -18.018 1.00 89.38 69 ASN A C 1
ATOM 524 O O . ASN A 1 69 ? 8.720 -0.721 -18.941 1.00 89.38 69 ASN A O 1
ATOM 528 N N . ASN A 1 70 ? 8.452 -2.808 -18.159 1.00 79.38 70 ASN A N 1
ATOM 529 C CA . ASN A 1 70 ? 8.806 -3.514 -19.392 1.00 79.38 70 ASN A CA 1
ATOM 530 C C . ASN A 1 70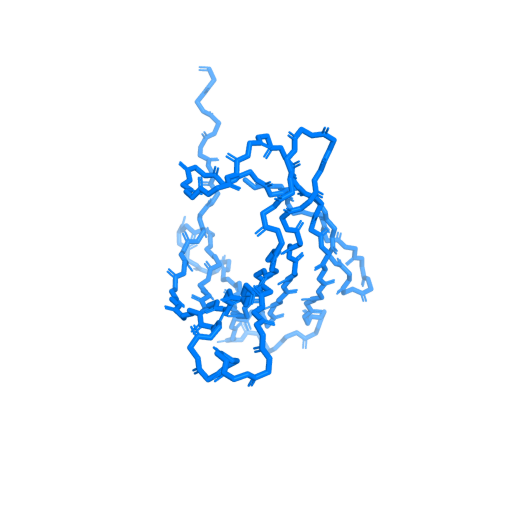 ? 7.591 -3.819 -20.289 1.00 79.38 70 ASN A C 1
ATOM 532 O O . ASN A 1 70 ? 7.759 -4.219 -21.441 1.00 79.38 70 ASN A O 1
ATOM 536 N N . SER A 1 71 ? 6.375 -3.639 -19.776 1.00 68.19 71 SER A N 1
ATOM 537 C CA . SER A 1 71 ? 5.124 -3.725 -20.523 1.00 68.19 71 SER A CA 1
ATOM 538 C C . SER A 1 71 ? 4.825 -2.421 -21.265 1.00 68.19 71 SER A C 1
ATOM 540 O O . SER A 1 71 ? 5.307 -1.350 -20.905 1.00 68.19 71 SER A O 1
ATOM 542 N N . SER A 1 72 ? 3.962 -2.486 -22.284 1.00 79.00 72 SER A N 1
ATOM 543 C CA . SER A 1 72 ? 3.452 -1.293 -22.982 1.00 79.00 72 SER A CA 1
ATOM 544 C C . SER A 1 72 ? 2.701 -0.324 -22.059 1.00 79.00 72 SER A C 1
ATOM 546 O O . SER A 1 72 ? 2.506 0.833 -22.417 1.00 79.00 72 SER A O 1
ATOM 548 N N . VAL A 1 73 ? 2.274 -0.802 -20.885 1.00 84.75 73 VAL A N 1
ATOM 549 C CA . VAL A 1 73 ? 1.636 -0.023 -19.824 1.00 84.75 73 VAL A CA 1
ATOM 550 C C . VAL A 1 73 ? 2.393 -0.262 -18.522 1.00 84.75 73 VAL A C 1
ATOM 552 O O . VAL A 1 73 ? 2.445 -1.386 -18.023 1.00 84.75 73 VAL A O 1
ATOM 555 N N . GLU A 1 74 ? 2.976 0.796 -17.972 1.00 91.50 74 GLU A N 1
ATOM 556 C CA . GLU A 1 74 ? 3.619 0.790 -16.657 1.00 91.50 74 GLU A CA 1
ATOM 557 C C . GLU A 1 74 ? 2.602 0.426 -15.564 1.00 91.50 74 GLU A C 1
ATOM 559 O O . GLU A 1 74 ? 1.541 1.054 -15.475 1.00 91.50 74 GLU A O 1
ATOM 564 N N . THR A 1 75 ? 2.916 -0.587 -14.749 1.00 95.25 75 THR A N 1
ATOM 565 C CA . THR A 1 75 ? 1.957 -1.185 -13.803 1.00 95.25 75 THR A CA 1
ATOM 566 C C . THR A 1 75 ? 2.590 -1.493 -12.444 1.00 95.25 75 THR A C 1
ATOM 568 O O . THR A 1 75 ? 3.758 -1.873 -12.365 1.00 95.25 75 THR A O 1
ATOM 571 N N . ILE A 1 76 ? 1.809 -1.382 -11.366 1.00 97.12 76 ILE A N 1
ATOM 572 C CA . ILE A 1 76 ? 2.120 -1.948 -10.046 1.00 9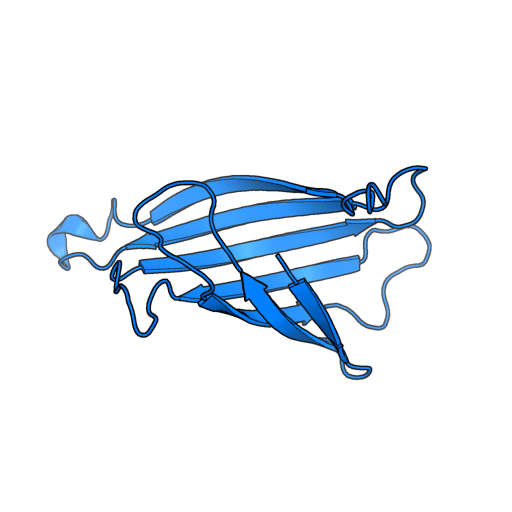7.12 76 ILE A CA 1
ATOM 573 C C . ILE A 1 76 ? 1.046 -2.983 -9.706 1.00 97.12 76 ILE A C 1
ATOM 575 O O . ILE A 1 76 ? -0.135 -2.644 -9.636 1.00 97.12 76 ILE A O 1
ATOM 579 N N . LEU A 1 77 ? 1.457 -4.229 -9.479 1.00 97.56 77 LEU A N 1
ATOM 580 C CA . LEU A 1 77 ? 0.574 -5.332 -9.091 1.00 97.56 77 LEU A CA 1
ATOM 581 C C . LEU A 1 77 ? 0.774 -5.632 -7.611 1.00 97.56 77 LEU A C 1
ATOM 583 O O . LEU A 1 77 ? 1.908 -5.864 -7.186 1.00 97.56 77 LEU A O 1
ATOM 587 N N . THR A 1 78 ? -0.302 -5.629 -6.828 1.00 98.56 78 THR A N 1
ATOM 588 C CA . THR A 1 78 ? -0.216 -5.728 -5.366 1.00 98.56 78 THR A CA 1
ATOM 589 C C . THR A 1 78 ? -1.254 -6.666 -4.772 1.00 98.56 78 THR A C 1
ATOM 591 O O . THR A 1 78 ? -2.351 -6.824 -5.304 1.00 98.56 78 THR A O 1
ATOM 594 N N . GLN A 1 79 ? -0.921 -7.228 -3.616 1.00 98.75 79 GLN A N 1
ATOM 595 C CA . GLN A 1 79 ? -1.906 -7.643 -2.625 1.00 98.75 79 GLN A CA 1
ATOM 596 C C . GLN A 1 79 ? -1.912 -6.638 -1.479 1.00 98.75 79 GLN A C 1
ATOM 598 O O . GLN A 1 79 ? -0.904 -5.968 -1.224 1.00 98.75 79 GLN A O 1
ATOM 603 N N . TRP A 1 80 ? -3.034 -6.551 -0.774 1.00 98.62 80 TRP A N 1
ATOM 604 C CA . TRP A 1 80 ? -3.160 -5.674 0.378 1.00 98.62 80 TRP A CA 1
ATOM 605 C C . TRP A 1 80 ? -3.792 -6.357 1.582 1.00 98.62 80 TRP A C 1
ATOM 607 O O . TRP A 1 80 ? -4.573 -7.300 1.453 1.00 98.62 80 TRP A O 1
ATOM 617 N N . LEU A 1 81 ? -3.448 -5.836 2.759 1.00 98.75 81 LEU A N 1
ATOM 618 C CA . LEU A 1 81 ? -4.072 -6.157 4.037 1.00 98.75 81 LEU A CA 1
ATOM 619 C C . LEU A 1 81 ? -4.652 -4.874 4.623 1.00 98.75 81 LEU A C 1
ATOM 621 O O . LEU A 1 81 ? -3.922 -3.898 4.779 1.00 98.75 81 LEU A O 1
ATOM 625 N N . LEU A 1 82 ? -5.940 -4.877 4.962 1.00 98.44 82 LEU A N 1
ATOM 626 C CA . LEU A 1 82 ? -6.621 -3.773 5.637 1.00 98.44 82 LEU A CA 1
ATOM 627 C C . LEU A 1 82 ? -7.027 -4.230 7.030 1.00 98.44 82 LEU A C 1
ATOM 629 O O . LEU A 1 82 ? -7.959 -5.019 7.171 1.00 98.44 82 LEU A O 1
ATOM 633 N N . THR A 1 83 ? -6.362 -3.705 8.052 1.00 98.56 83 THR A N 1
ATOM 634 C CA . THR A 1 83 ? -6.706 -3.985 9.447 1.00 98.56 83 THR A CA 1
ATOM 635 C C . THR A 1 83 ? -7.517 -2.833 10.017 1.00 98.56 83 THR A C 1
ATOM 637 O O . THR A 1 83 ? -7.086 -1.679 9.976 1.00 98.56 83 THR A O 1
ATOM 640 N N . THR A 1 84 ? -8.681 -3.149 10.575 1.00 98.06 84 THR A N 1
ATOM 641 C CA . THR A 1 84 ? -9.540 -2.198 11.289 1.00 98.06 84 THR A CA 1
ATOM 642 C C . THR A 1 84 ? -9.385 -2.402 12.790 1.00 98.06 84 THR A C 1
ATOM 644 O O . THR A 1 84 ? -9.271 -3.529 13.261 1.00 98.06 84 THR A O 1
ATOM 647 N N . SER A 1 85 ? -9.362 -1.315 13.559 1.00 97.88 85 SER A N 1
ATOM 648 C CA . SER A 1 85 ? -9.329 -1.386 15.018 1.00 97.88 85 SER A CA 1
ATOM 649 C C . SER A 1 85 ? -10.521 -2.193 15.535 1.00 97.88 85 SER A C 1
ATOM 651 O O . SER A 1 85 ? -11.667 -1.924 15.179 1.00 97.88 85 SER A O 1
ATOM 653 N N . SER A 1 86 ? -10.237 -3.182 16.377 1.00 97.69 86 SER A N 1
ATOM 654 C CA . SER A 1 86 ? -11.220 -4.098 16.945 1.00 97.69 86 SER A CA 1
ATOM 655 C C . SER A 1 86 ? -10.940 -4.320 18.430 1.00 97.69 86 SER A C 1
ATOM 657 O O . SER A 1 86 ? -9.877 -3.963 18.949 1.00 97.69 86 SER A O 1
ATOM 659 N N 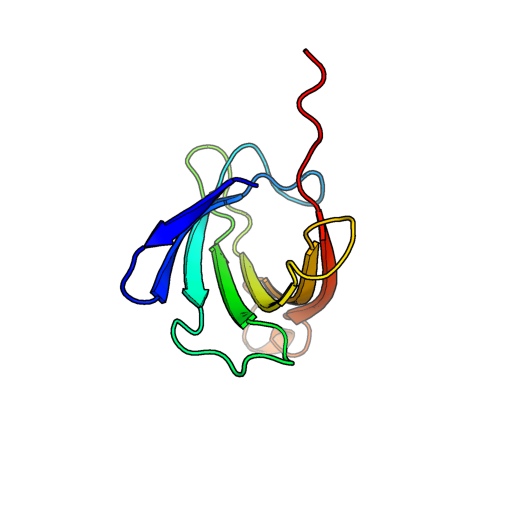. THR A 1 87 ? -11.878 -4.952 19.133 1.00 98.31 87 THR A N 1
ATOM 660 C CA . THR A 1 87 ? -11.591 -5.476 20.470 1.00 98.31 87 THR A CA 1
ATOM 661 C C . THR A 1 87 ? -10.642 -6.678 20.380 1.00 98.31 87 THR A C 1
ATOM 663 O O . THR A 1 87 ? -10.443 -7.253 19.307 1.00 98.31 87 THR A O 1
ATOM 666 N N . GLN A 1 88 ? -10.075 -7.098 21.516 1.00 98.06 88 GLN A N 1
ATOM 667 C CA . GLN A 1 88 ? -9.270 -8.322 21.571 1.00 98.06 88 GLN A CA 1
ATOM 668 C C . GLN A 1 88 ? -10.086 -9.573 21.204 1.00 98.06 88 GLN A C 1
ATOM 670 O O . GLN A 1 88 ? -9.528 -10.506 20.633 1.00 98.06 88 GLN A O 1
ATOM 675 N N . ALA A 1 89 ? -11.387 -9.593 21.513 1.00 98.12 89 ALA A N 1
ATOM 676 C CA . ALA A 1 89 ? -12.265 -10.713 21.189 1.00 98.12 89 ALA A CA 1
ATOM 677 C C . ALA A 1 89 ? -12.553 -10.812 19.683 1.00 98.12 89 ALA A C 1
ATOM 679 O O . ALA A 1 89 ? -12.700 -11.920 19.182 1.00 98.12 89 ALA A O 1
ATOM 680 N N . ASP A 1 90 ? -12.551 -9.680 18.970 1.00 98.06 90 ASP A N 1
ATOM 681 C CA . ASP A 1 90 ? -12.915 -9.592 17.546 1.00 98.06 90 ASP A CA 1
ATOM 682 C C . ASP A 1 90 ? -11.689 -9.479 16.620 1.00 98.06 90 ASP A C 1
ATOM 684 O O . ASP A 1 90 ? -11.816 -9.387 15.402 1.00 98.06 90 ASP A O 1
ATOM 688 N N . VAL A 1 91 ? -10.465 -9.496 17.169 1.00 98.00 91 VAL A N 1
ATOM 689 C CA . VAL A 1 91 ? -9.227 -9.323 16.380 1.00 98.00 91 VAL A CA 1
ATOM 690 C C . VAL A 1 91 ? -9.059 -10.376 15.285 1.00 98.00 91 VAL A C 1
ATOM 692 O O . VAL A 1 91 ? -8.429 -10.112 14.263 1.00 98.00 91 VAL A O 1
ATOM 695 N N . TRP A 1 92 ? -9.656 -11.552 15.474 1.00 97.62 92 TRP A N 1
ATOM 696 C CA . TRP A 1 92 ? -9.613 -12.657 14.521 1.00 97.62 92 TRP A CA 1
ATOM 697 C C . TRP A 1 92 ? -10.259 -12.319 13.165 1.00 97.62 92 TRP A C 1
ATOM 699 O O . TRP A 1 92 ? -9.858 -12.901 12.161 1.00 97.62 92 TRP A O 1
ATOM 709 N N . GLU A 1 93 ? -11.203 -11.372 13.119 1.00 97.69 93 GLU A N 1
ATOM 710 C CA . GLU A 1 93 ? -11.884 -10.916 11.894 1.00 97.69 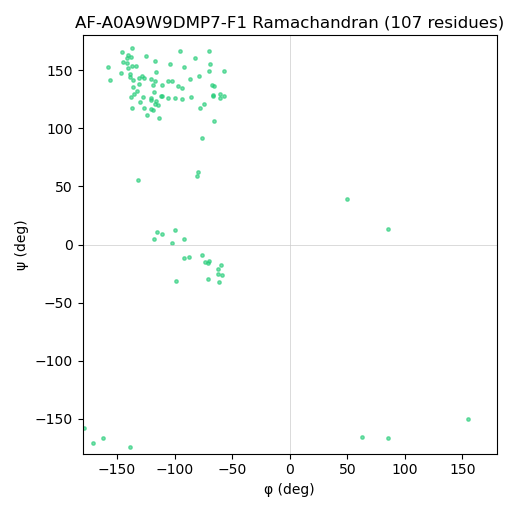93 GLU A CA 1
ATOM 711 C C . GLU A 1 93 ? -11.500 -9.481 11.486 1.00 97.69 93 GLU A C 1
ATOM 713 O O . GLU A 1 93 ? -12.084 -8.901 10.573 1.00 97.69 93 GLU A O 1
ATOM 718 N N . SER A 1 94 ? -10.491 -8.897 12.139 1.00 98.06 94 SER A N 1
ATOM 719 C CA . SER A 1 94 ? -10.123 -7.484 11.962 1.00 98.06 94 SER A CA 1
ATOM 720 C C . SER A 1 94 ? -9.421 -7.153 10.642 1.00 98.06 94 SER A C 1
ATOM 722 O O . SER A 1 94 ? -9.315 -5.973 10.291 1.00 98.06 94 SER A O 1
ATOM 724 N N . THR A 1 95 ? -8.932 -8.162 9.914 1.00 98.62 95 THR A N 1
ATOM 725 C CA . THR A 1 95 ? -8.120 -7.981 8.705 1.00 98.62 95 THR A CA 1
ATOM 726 C C . THR A 1 95 ? -8.837 -8.493 7.463 1.00 98.62 95 THR A C 1
ATOM 728 O O . THR A 1 95 ? -9.116 -9.683 7.329 1.00 98.62 95 THR A O 1
ATOM 731 N N . LEU A 1 96 ? -9.060 -7.588 6.512 1.00 98.31 96 LEU A N 1
ATOM 732 C CA . LEU A 1 96 ? -9.466 -7.916 5.149 1.00 98.31 96 LEU A CA 1
ATOM 733 C C . LEU A 1 96 ? -8.232 -8.071 4.254 1.00 98.31 96 LEU A C 1
ATOM 735 O O . LEU A 1 96 ? -7.199 -7.442 4.490 1.00 98.31 96 LEU A O 1
ATOM 739 N N . VAL A 1 97 ? -8.364 -8.879 3.204 1.00 98.31 97 VAL A N 1
ATOM 740 C CA . VAL A 1 97 ? -7.328 -9.109 2.191 1.00 98.31 97 VAL A CA 1
ATOM 741 C C . VAL A 1 97 ? -7.901 -8.888 0.796 1.00 98.31 97 VAL A C 1
ATOM 743 O O . VAL A 1 97 ? -9.058 -9.225 0.535 1.00 98.31 97 VAL A O 1
ATOM 746 N N . GLY A 1 98 ? -7.086 -8.356 -0.107 1.00 97.81 98 GLY A N 1
ATOM 747 C CA . GLY A 1 98 ? -7.454 -8.185 -1.508 1.00 97.81 98 GLY A CA 1
ATOM 748 C C . GLY A 1 98 ? -6.247 -7.960 -2.409 1.00 97.81 98 GLY A C 1
ATOM 749 O O . GLY A 1 98 ? -5.103 -8.197 -2.015 1.00 97.81 98 GLY A O 1
ATOM 750 N N . HIS A 1 99 ? -6.516 -7.527 -3.638 1.00 98.25 99 HIS A N 1
ATOM 751 C CA . HIS A 1 99 ? -5.503 -7.181 -4.627 1.00 98.25 99 HIS A CA 1
ATOM 752 C C . HIS A 1 99 ? -5.910 -5.911 -5.370 1.00 98.25 99 HIS A C 1
ATOM 754 O O . HIS A 1 99 ? -7.093 -5.723 -5.644 1.00 98.25 99 HIS A O 1
ATOM 760 N N . ASP A 1 100 ? -4.923 -5.085 -5.712 1.00 97.00 100 ASP A N 1
ATOM 761 C CA . ASP A 1 100 ? -5.101 -3.886 -6.531 1.00 97.00 100 ASP A CA 1
ATOM 762 C C . ASP A 1 100 ? -4.063 -3.875 -7.661 1.00 97.00 100 ASP A C 1
ATOM 764 O O . ASP A 1 100 ? -2.900 -4.262 -7.472 1.00 97.00 100 ASP A O 1
ATOM 768 N N . GLU A 1 101 ? -4.483 -3.385 -8.826 1.00 95.94 101 GLU A N 1
ATOM 769 C CA . GLU A 1 101 ? -3.629 -3.125 -9.983 1.00 95.94 101 GLU A CA 1
ATOM 770 C C . GLU A 1 101 ? -3.629 -1.622 -10.270 1.00 95.94 101 GLU A C 1
ATOM 772 O O . GLU A 1 101 ? -4.682 -1.011 -10.464 1.00 95.94 101 GLU A O 1
ATOM 777 N N . PHE A 1 102 ? -2.446 -1.012 -10.285 1.00 94.12 102 PHE A N 1
ATOM 778 C CA . PHE A 1 102 ? -2.284 0.416 -10.543 1.00 94.12 102 PHE A CA 1
ATOM 779 C C . PHE A 1 102 ? -1.603 0.630 -11.886 1.00 94.12 102 PHE A C 1
ATOM 781 O O . PHE A 1 102 ? -0.505 0.125 -12.104 1.00 94.12 102 PHE A O 1
ATOM 788 N N . THR A 1 103 ? -2.204 1.448 -12.745 1.00 93.00 103 THR A N 1
ATOM 789 C CA . THR A 1 103 ? -1.603 1.920 -13.998 1.00 93.00 103 THR A CA 1
ATOM 790 C C . THR A 1 103 ? -1.437 3.437 -13.967 1.00 93.00 103 THR A C 1
ATOM 792 O O . THR A 1 103 ? -2.119 4.146 -13.217 1.00 93.00 103 THR A O 1
ATOM 795 N N . ARG A 1 104 ? -0.523 3.972 -14.784 1.00 87.62 104 ARG A N 1
ATOM 796 C CA . ARG A 1 104 ? -0.406 5.427 -14.952 1.00 87.62 104 ARG A CA 1
ATOM 797 C C . ARG A 1 104 ? -1.663 5.960 -15.646 1.00 87.62 104 ARG A C 1
ATOM 799 O O . ARG A 1 104 ? -2.052 5.450 -16.692 1.00 87.62 104 ARG A O 1
ATOM 806 N N . ALA A 1 105 ? -2.294 6.980 -15.065 1.00 76.06 105 ALA A N 1
ATOM 807 C CA . ALA A 1 105 ? -3.416 7.655 -15.708 1.00 76.06 105 ALA A CA 1
ATOM 808 C C . ALA A 1 105 ? -2.936 8.385 -16.972 1.00 76.06 105 ALA A C 1
ATOM 810 O O . ALA A 1 105 ? -1.904 9.061 -16.936 1.00 76.06 105 ALA A O 1
ATOM 811 N N . GLU A 1 106 ? -3.691 8.286 -18.067 1.00 66.69 106 GLU A N 1
ATOM 812 C CA . GLU A 1 106 ? -3.514 9.214 -19.180 1.00 66.69 106 GLU A CA 1
ATOM 813 C C . GLU A 1 106 ? -3.932 10.611 -18.717 1.00 66.69 106 GLU A C 1
ATOM 815 O O . GLU A 1 106 ? -5.018 10.799 -18.164 1.00 66.69 106 GLU A O 1
ATOM 820 N N . ILE A 1 107 ? -3.067 11.604 -18.924 1.00 55.16 107 ILE A N 1
ATOM 821 C CA . ILE A 1 107 ? -3.464 13.001 -18.766 1.00 55.16 107 ILE A CA 1
ATOM 822 C C . ILE A 1 107 ? -4.289 13.337 -20.009 1.00 55.16 107 ILE A C 1
ATOM 824 O O . ILE A 1 107 ? -3.735 13.704 -21.043 1.00 55.16 107 ILE A O 1
ATOM 828 N N . SER A 1 108 ? -5.607 13.169 -19.938 1.00 51.00 108 SER A N 1
ATOM 829 C CA . SER A 1 108 ? -6.509 13.766 -20.921 1.00 51.00 108 SER A CA 1
ATOM 830 C C . SER A 1 108 ? -6.419 15.287 -20.764 1.00 51.00 108 SER A C 1
ATOM 832 O O . SER A 1 108 ? -6.846 15.819 -19.736 1.00 51.00 108 SER A O 1
ATOM 834 N N . GLY A 1 109 ? -5.754 15.934 -21.726 1.00 38.19 109 GLY A N 1
ATOM 835 C CA . GLY A 1 109 ? -5.574 17.388 -21.793 1.00 38.19 109 GLY A CA 1
ATOM 836 C C . GLY A 1 109 ? -6.825 18.155 -22.194 1.00 38.19 109 GLY A C 1
ATOM 837 O O . GLY A 1 109 ? -7.841 17.516 -22.550 1.00 38.19 109 GLY A O 1
#

Mean predicted aligned error: 4.5 Å

InterPro domains:
  IPR005468 Avidin/streptavidin [PF01382] (1-104)
  IPR005468 Avidin/streptavidin [PS51326] (1-107)
  IPR005469 Avidin [PR00709] (9-17)
  IPR005469 Avidin [PR00709] (37-49)
  IPR005469 Avidin [PR00709] (59-69)
  IPR005469 Avidin [PR00709] (76-87)
  IPR005469 Avidin [PR00709] (92-108)
  IPR036896 Avidin-like superfamily [G3DSA:2.40.128.30] (1-108)
  IPR036896 Avidin-like superfamily [SSF50876] (1-106)
  IPR051764 Avidin/Streptavidin-related [PTHR34399] (1-106)